Protein AF-A0A2M7RVB7-F1 (afdb_monomer)

Radius of gyration: 23.58 Å; Cα contacts (8 Å, |Δi|>4): 17; chains: 1; bounding box: 64×28×48 Å

Sequence (62 aa):
MENEIINRIEKSNLIQINLDDFYPSGERILLDITDFLVEGLVLREKPFRETVAQKDWSIYQD

Foldseek 3Di:
DDDDDDDVVVVDPDDDDDVVVVPDDDDDDDDDCLVQADVSPHHDDPSNVVCVVPDDCVVVDD

Structure (mmCIF, N/CA/C/O backbone):
data_AF-A0A2M7RVB7-F1
#
_entry.id   AF-A0A2M7RVB7-F1
#
loop_
_atom_site.group_PDB
_atom_site.id
_atom_site.type_symbol
_atom_site.label_atom_id
_atom_site.label_alt_id
_atom_site.label_comp_id
_atom_site.label_asym_id
_atom_site.label_entity_id
_atom_site.label_seq_id
_atom_site.pdbx_PDB_ins_code
_atom_site.Cartn_x
_atom_site.Cartn_y
_atom_site.Cartn_z
_atom_site.occupancy
_atom_site.B_iso_or_equiv
_atom_site.auth_seq_id
_atom_site.auth_comp_id
_atom_site.auth_asym_id
_atom_site.auth_atom_id
_atom_site.pdbx_PDB_model_num
ATOM 1 N N . MET A 1 1 ? -48.931 4.873 21.942 1.00 52.41 1 MET A N 1
ATOM 2 C CA . MET A 1 1 ? -47.679 5.447 21.418 1.00 52.41 1 MET A CA 1
ATOM 3 C C . MET A 1 1 ? -46.639 4.375 21.642 1.00 52.41 1 MET A C 1
ATOM 5 O O . MET A 1 1 ? -46.340 4.065 22.787 1.00 52.41 1 MET A O 1
ATOM 9 N N . GLU A 1 2 ? -46.340 3.651 20.569 1.00 51.69 2 GLU A N 1
ATOM 10 C CA . GLU A 1 2 ? -45.542 2.426 20.576 1.00 51.69 2 GLU A CA 1
ATOM 11 C C . GLU A 1 2 ? -44.099 2.703 20.997 1.00 51.69 2 GLU A C 1
ATOM 13 O O . GLU A 1 2 ? -43.577 3.793 20.792 1.00 51.69 2 GLU A O 1
ATOM 18 N N . ASN A 1 3 ? -43.503 1.696 21.629 1.00 64.38 3 ASN A N 1
ATOM 19 C CA . ASN A 1 3 ? -42.187 1.721 22.253 1.00 64.38 3 ASN A CA 1
ATOM 20 C C . ASN A 1 3 ? -41.109 2.302 21.325 1.00 64.38 3 ASN A C 1
ATOM 22 O O . ASN A 1 3 ? -40.708 1.654 20.357 1.00 64.38 3 ASN A O 1
ATOM 26 N N . GLU A 1 4 ? -40.604 3.491 21.657 1.00 75.94 4 GLU A N 1
ATOM 27 C CA . GLU A 1 4 ? -39.409 4.048 21.025 1.00 75.94 4 GLU A CA 1
ATOM 28 C C . GLU A 1 4 ? -38.228 3.086 21.202 1.00 75.94 4 GLU A C 1
ATOM 30 O O . GLU A 1 4 ? -37.971 2.568 22.294 1.00 75.94 4 GLU A O 1
ATOM 35 N N . ILE A 1 5 ? -37.491 2.842 20.119 1.00 80.81 5 ILE A N 1
ATOM 36 C CA . ILE A 1 5 ? -36.247 2.077 20.171 1.00 80.81 5 ILE A CA 1
ATOM 37 C C . ILE A 1 5 ? -35.212 2.935 20.903 1.00 80.81 5 ILE A C 1
ATOM 39 O O . ILE A 1 5 ? -34.727 3.935 20.384 1.00 80.81 5 ILE A O 1
ATOM 43 N N . ILE A 1 6 ? -34.883 2.537 22.130 1.00 77.44 6 ILE A N 1
ATOM 44 C CA . ILE A 1 6 ? -33.901 3.212 22.983 1.00 77.44 6 ILE A CA 1
ATOM 45 C C . ILE A 1 6 ? -32.524 2.569 22.821 1.00 77.44 6 ILE A C 1
ATOM 47 O O . ILE A 1 6 ? -32.347 1.387 23.132 1.00 77.44 6 ILE A O 1
ATOM 51 N N . ASN A 1 7 ? -31.529 3.363 22.418 1.00 77.88 7 ASN A N 1
ATOM 52 C CA . ASN A 1 7 ? -30.134 2.932 22.388 1.00 77.88 7 ASN A CA 1
ATOM 53 C C . ASN A 1 7 ? -29.595 2.794 23.825 1.00 77.88 7 ASN A C 1
ATOM 55 O O . ASN A 1 7 ? -29.362 3.773 24.533 1.00 77.88 7 ASN A O 1
ATOM 59 N N . ARG A 1 8 ? -29.444 1.550 24.292 1.00 77.38 8 ARG A N 1
ATOM 60 C CA . ARG A 1 8 ? -28.951 1.240 25.646 1.00 77.38 8 ARG A CA 1
ATOM 61 C C . ARG A 1 8 ? -27.432 1.357 25.779 1.00 77.38 8 ARG A C 1
ATOM 63 O O . ARG A 1 8 ? -26.952 1.479 26.901 1.00 77.38 8 ARG A O 1
ATOM 70 N N . ILE A 1 9 ? -26.702 1.324 24.663 1.00 71.25 9 ILE A N 1
ATOM 71 C CA . ILE A 1 9 ? -25.236 1.409 24.636 1.00 71.25 9 ILE A CA 1
ATOM 72 C C . ILE A 1 9 ? -24.803 2.854 24.899 1.00 71.25 9 ILE A C 1
ATOM 74 O O . ILE A 1 9 ? -23.984 3.078 25.784 1.00 71.25 9 ILE A O 1
ATOM 78 N N . GLU A 1 10 ? -25.459 3.827 24.258 1.00 70.38 10 GLU A N 1
ATOM 79 C CA . GLU A 1 10 ? -25.278 5.266 24.539 1.00 70.38 10 GLU A CA 1
ATOM 80 C C . GLU A 1 10 ? -25.550 5.638 26.004 1.00 70.38 10 GLU A C 1
ATOM 82 O O . GLU A 1 10 ? -24.974 6.584 26.530 1.00 70.38 10 GLU A O 1
ATOM 87 N N . LYS A 1 11 ? -26.435 4.894 26.678 1.00 70.31 11 LYS A N 1
ATOM 88 C CA . LYS A 1 11 ? -26.809 5.120 28.085 1.00 70.31 11 LYS A CA 1
ATOM 89 C C . LYS A 1 11 ? -25.950 4.341 29.085 1.00 70.31 11 LYS A C 1
ATOM 91 O O . LYS A 1 11 ? -26.255 4.346 30.277 1.00 70.31 11 LYS A O 1
ATOM 96 N N . SER A 1 12 ? -24.928 3.629 28.619 1.00 78.56 12 SER A N 1
ATOM 97 C CA . SER A 1 12 ? -24.025 2.855 29.471 1.00 78.56 12 SER A CA 1
ATOM 98 C C . SER A 1 12 ? -22.767 3.661 29.813 1.00 78.56 12 SER A C 1
ATOM 100 O O . SER A 1 12 ? -22.324 4.484 29.023 1.00 78.56 12 SER A O 1
ATOM 102 N N . ASN A 1 13 ? -22.138 3.393 30.963 1.00 78.88 13 ASN A N 1
ATOM 103 C CA . ASN A 1 13 ? -20.837 3.981 31.340 1.00 78.88 13 ASN A CA 1
ATOM 104 C C . ASN A 1 13 ? -19.655 3.407 30.522 1.00 78.88 13 ASN A C 1
ATOM 106 O O . ASN A 1 13 ? -18.508 3.451 30.971 1.00 78.88 13 ASN A O 1
ATOM 110 N N . LEU A 1 14 ? -19.921 2.789 29.371 1.00 83.06 14 LEU A N 1
ATOM 111 C CA . LEU A 1 14 ? -18.897 2.186 28.530 1.00 83.06 14 LEU A CA 1
ATOM 112 C C . LEU A 1 14 ? -18.275 3.256 27.636 1.00 83.06 14 LEU A C 1
ATOM 114 O O . LEU A 1 14 ? -18.970 4.088 27.060 1.00 83.06 14 LEU A O 1
ATOM 118 N N . ILE A 1 15 ? -16.954 3.199 27.485 1.00 80.81 15 ILE A N 1
ATOM 119 C CA . ILE A 1 15 ? -16.259 3.993 26.475 1.00 80.81 15 ILE A CA 1
ATOM 120 C C . ILE A 1 15 ? -16.540 3.336 25.125 1.00 80.81 15 ILE A C 1
ATOM 122 O O . ILE A 1 15 ? -16.090 2.220 24.863 1.00 80.81 15 ILE A O 1
ATOM 126 N N . GLN A 1 16 ? -17.304 4.020 24.280 1.00 84.62 16 GLN A N 1
ATOM 127 C CA . GLN A 1 16 ? -17.539 3.601 22.906 1.00 84.62 16 GLN A CA 1
ATOM 128 C C . GLN A 1 16 ? -16.370 4.077 22.040 1.00 84.62 16 GLN A C 1
ATOM 130 O O . GLN A 1 16 ? -16.117 5.273 21.936 1.00 84.62 16 GLN A O 1
ATOM 135 N N . ILE A 1 17 ? -15.649 3.133 21.438 1.00 88.75 17 ILE A N 1
ATOM 136 C CA . ILE A 1 17 ? -14.570 3.417 20.488 1.00 88.75 17 ILE A CA 1
ATOM 137 C C .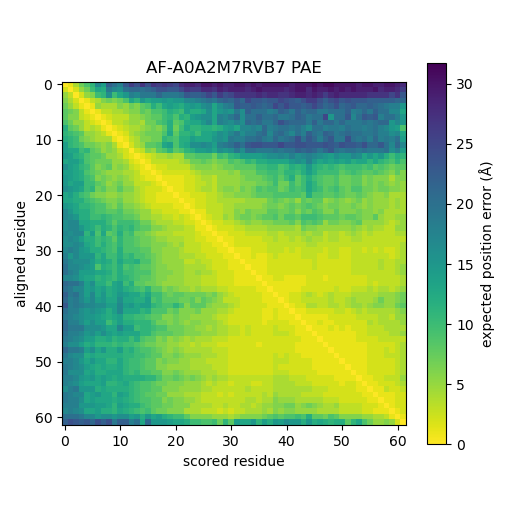 ILE A 1 17 ? -15.134 3.194 19.090 1.00 88.75 17 ILE A C 1
ATOM 139 O O . ILE A 1 17 ? -15.539 2.078 18.764 1.00 88.75 17 ILE A O 1
ATOM 143 N N . ASN A 1 18 ? -15.158 4.243 18.273 1.00 88.62 18 ASN A N 1
ATOM 144 C CA . ASN A 1 18 ? -15.447 4.119 16.854 1.00 88.62 18 ASN A CA 1
ATOM 145 C C . ASN A 1 18 ? -14.123 4.052 16.086 1.00 88.62 18 ASN A C 1
ATOM 147 O O . ASN A 1 18 ? -13.312 4.966 16.178 1.00 88.62 18 ASN A O 1
ATOM 151 N N . LEU A 1 19 ? -13.884 2.965 15.348 1.00 91.00 19 LEU A N 1
ATOM 152 C CA . LEU A 1 19 ? -12.650 2.798 14.571 1.00 91.00 19 LEU A CA 1
ATOM 153 C C . LEU A 1 19 ? -12.540 3.819 13.435 1.00 91.00 19 LEU A C 1
ATOM 155 O O . LEU A 1 19 ? -11.428 4.159 13.035 1.00 91.00 19 LEU A O 1
ATOM 1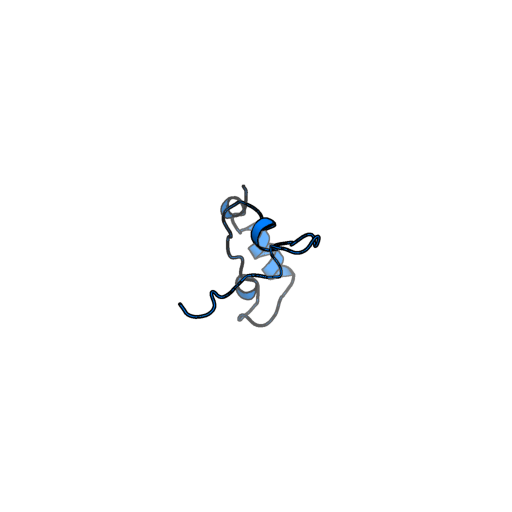59 N N . ASP A 1 20 ? -13.675 4.335 12.964 1.00 89.44 20 ASP A N 1
ATOM 160 C CA . ASP A 1 20 ? -13.702 5.337 11.905 1.00 89.44 20 ASP A CA 1
ATOM 161 C C . ASP A 1 20 ? -13.065 6.665 12.346 1.00 89.44 20 ASP A C 1
ATOM 163 O O . ASP A 1 20 ? -12.475 7.368 11.525 1.00 89.44 20 ASP A O 1
ATOM 167 N N . ASP A 1 21 ? -13.086 6.967 13.649 1.00 91.62 21 ASP A N 1
ATOM 168 C CA . ASP A 1 21 ? -12.442 8.158 14.221 1.00 91.62 21 ASP A CA 1
ATOM 169 C C . ASP A 1 21 ? -10.904 8.088 14.127 1.00 91.62 21 ASP A C 1
ATOM 171 O O . ASP A 1 21 ? -10.217 9.093 14.311 1.00 91.62 21 ASP A O 1
ATOM 175 N N . PHE A 1 22 ? -10.351 6.903 13.840 1.00 92.69 22 PHE A N 1
ATOM 176 C CA . PHE A 1 22 ? -8.913 6.651 13.718 1.00 92.69 22 PHE A CA 1
ATOM 177 C C . PHE A 1 22 ? -8.453 6.520 12.269 1.00 92.69 22 PHE A C 1
ATOM 179 O O . PHE A 1 22 ? -7.294 6.161 12.031 1.00 92.69 22 PHE A O 1
ATOM 186 N N . TYR A 1 23 ? -9.319 6.784 11.285 1.00 91.75 23 TYR A N 1
ATOM 187 C CA . TYR A 1 23 ? -8.837 6.843 9.914 1.00 91.75 23 TYR A CA 1
ATOM 188 C C . TYR A 1 23 ? -7.811 7.971 9.776 1.00 91.75 23 TYR A C 1
ATOM 190 O O . TYR A 1 23 ? -8.089 9.104 10.174 1.00 91.75 23 TYR A O 1
ATOM 198 N N . PRO A 1 24 ? -6.632 7.690 9.197 1.00 90.06 24 PRO A N 1
ATOM 199 C CA . PRO A 1 24 ? -5.679 8.742 8.903 1.00 90.06 24 PRO A CA 1
ATOM 200 C C . PRO A 1 24 ? -6.319 9.730 7.925 1.00 90.06 24 PRO A C 1
ATOM 202 O O . PRO A 1 24 ? -6.908 9.329 6.916 1.00 90.06 24 PRO A O 1
ATOM 205 N N . SER A 1 25 ? -6.210 11.015 8.247 1.00 88.44 25 SER A N 1
ATOM 206 C CA . SER A 1 25 ? -6.557 12.103 7.337 1.00 88.44 25 SER A CA 1
ATOM 207 C C . SER A 1 25 ? -5.581 12.119 6.163 1.00 88.44 25 SER A C 1
ATOM 209 O O . SER A 1 25 ? -4.389 11.912 6.368 1.00 88.44 25 SER A O 1
ATOM 211 N N . GLY A 1 26 ? -6.077 12.399 4.960 1.00 88.00 26 GLY A N 1
ATOM 212 C CA . GLY A 1 26 ? -5.262 12.463 3.746 1.00 88.00 26 GLY A CA 1
ATOM 213 C C . GLY A 1 26 ? -5.907 11.728 2.577 1.00 88.00 26 GLY A C 1
ATOM 214 O O . GLY A 1 26 ? -6.945 11.071 2.724 1.00 88.00 26 GLY A O 1
ATOM 215 N N . GLU A 1 27 ? -5.304 11.860 1.401 1.00 88.00 27 GLU A N 1
ATOM 216 C CA . GLU A 1 27 ? -5.731 11.124 0.216 1.00 88.00 27 GLU A CA 1
ATOM 217 C C . GLU A 1 27 ? -5.193 9.688 0.265 1.00 88.00 27 GLU A C 1
ATOM 219 O O . GLU A 1 27 ? -4.031 9.439 0.580 1.00 88.00 27 GLU A O 1
ATOM 224 N N . ARG A 1 28 ? -6.046 8.708 -0.047 1.00 89.69 28 ARG A N 1
ATOM 225 C CA . ARG A 1 28 ? -5.611 7.315 -0.185 1.00 89.69 28 ARG A CA 1
ATOM 226 C C . ARG A 1 28 ? -5.240 7.056 -1.631 1.00 89.69 28 ARG A C 1
ATOM 228 O O . ARG A 1 28 ? -6.116 7.022 -2.492 1.00 89.69 28 ARG A O 1
ATOM 235 N N . ILE A 1 29 ? -3.961 6.806 -1.871 1.00 90.44 29 ILE A N 1
ATOM 236 C CA . ILE A 1 29 ? -3.436 6.559 -3.211 1.00 90.44 29 ILE A CA 1
ATOM 237 C C . ILE A 1 29 ? -3.151 5.064 -3.368 1.00 90.44 29 ILE A C 1
ATOM 239 O O . ILE A 1 29 ? -2.522 4.440 -2.513 1.00 90.44 29 ILE A O 1
ATOM 243 N N . LEU A 1 30 ? -3.646 4.471 -4.458 1.00 91.44 30 LEU A N 1
ATOM 244 C CA . LEU A 1 30 ? -3.431 3.059 -4.768 1.00 91.44 30 LEU A CA 1
ATOM 245 C C . LEU A 1 30 ? -2.004 2.837 -5.294 1.00 91.44 30 LEU A C 1
ATOM 247 O O . LEU A 1 30 ? -1.566 3.488 -6.243 1.00 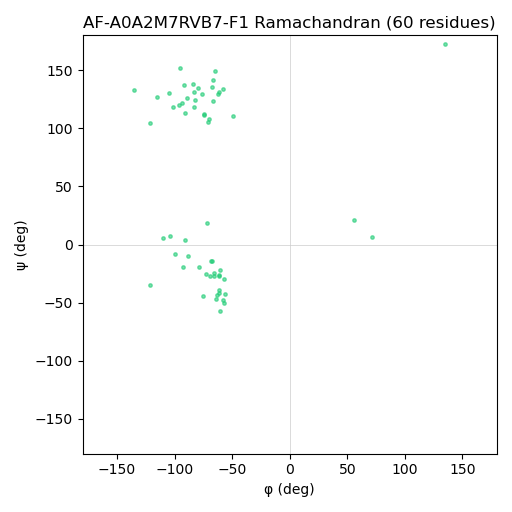91.44 30 LEU A O 1
ATOM 251 N N . LEU A 1 31 ? -1.302 1.870 -4.707 1.00 91.94 31 LEU A N 1
ATOM 252 C CA . LEU A 1 31 ? -0.054 1.318 -5.226 1.00 91.94 31 LEU A CA 1
ATOM 253 C C . LEU A 1 31 ? -0.261 -0.181 -5.435 1.00 91.94 31 LEU A C 1
ATOM 255 O O . LEU A 1 31 ? -0.299 -0.938 -4.464 1.00 91.94 31 LEU A O 1
ATOM 259 N N . ASP A 1 32 ? -0.418 -0.599 -6.689 1.00 92.62 32 ASP A N 1
ATOM 260 C CA . ASP A 1 32 ? -0.585 -2.012 -7.011 1.00 92.62 32 ASP A CA 1
ATOM 261 C C . ASP A 1 32 ? 0.778 -2.708 -7.102 1.00 92.62 32 ASP A C 1
ATOM 263 O O . ASP A 1 32 ? 1.708 -2.230 -7.757 1.00 92.62 32 ASP A O 1
ATOM 267 N N . ILE A 1 33 ? 0.909 -3.855 -6.435 1.00 92.44 33 ILE A N 1
ATOM 268 C CA . ILE A 1 33 ? 2.125 -4.658 -6.517 1.00 92.44 33 ILE A CA 1
ATOM 269 C C . ILE A 1 33 ? 2.247 -5.353 -7.875 1.00 92.44 33 ILE A C 1
ATOM 271 O O . ILE A 1 33 ? 3.365 -5.64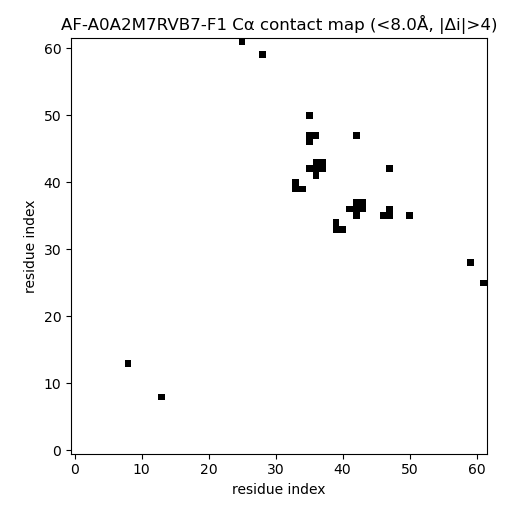7 -8.299 1.00 92.44 33 ILE A O 1
ATOM 275 N N . THR A 1 34 ? 1.134 -5.602 -8.573 1.00 93.31 34 THR A N 1
ATOM 276 C CA . THR A 1 34 ? 1.153 -6.297 -9.868 1.00 93.31 34 THR A CA 1
ATOM 277 C C . THR A 1 34 ? 1.947 -5.540 -10.924 1.00 93.31 34 THR A C 1
ATOM 279 O O . THR A 1 34 ? 2.553 -6.179 -11.780 1.00 93.31 34 THR A O 1
ATOM 282 N N . ASP A 1 35 ? 2.032 -4.210 -10.807 1.00 92.00 35 ASP A N 1
ATOM 283 C CA . ASP A 1 35 ? 2.842 -3.340 -11.673 1.00 92.00 35 ASP A CA 1
ATOM 284 C C . ASP A 1 35 ? 4.342 -3.678 -11.622 1.00 92.00 35 ASP A C 1
ATOM 286 O O . ASP A 1 35 ? 5.100 -3.357 -12.536 1.00 92.00 35 ASP A O 1
ATOM 290 N N . PHE A 1 36 ? 4.781 -4.333 -10.546 1.00 94.62 36 PHE A N 1
AT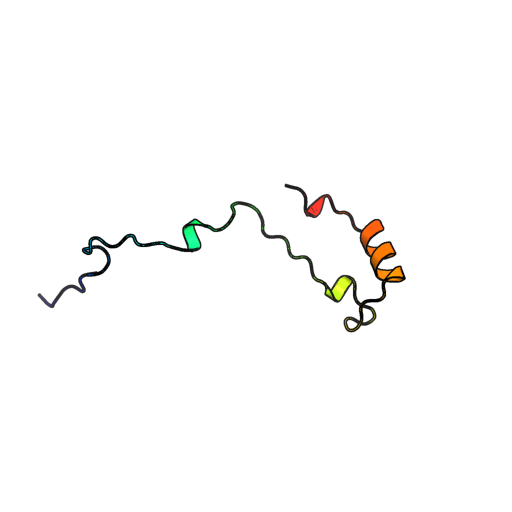OM 291 C CA . PHE A 1 36 ? 6.165 -4.736 -10.318 1.00 94.62 36 PHE A CA 1
ATOM 292 C C . PHE A 1 36 ? 6.437 -6.209 -10.650 1.00 94.62 36 PHE A C 1
ATOM 294 O O . PHE A 1 36 ? 7.590 -6.653 -10.608 1.00 94.62 36 PHE A O 1
ATOM 301 N N . LEU A 1 37 ? 5.392 -6.989 -10.936 1.00 95.44 37 LEU A N 1
ATOM 302 C CA . LEU A 1 37 ? 5.505 -8.421 -11.184 1.00 95.44 37 LEU A CA 1
ATOM 303 C C . LEU A 1 37 ? 5.689 -8.699 -12.675 1.00 95.44 37 LEU A C 1
ATOM 305 O O . LEU A 1 37 ? 4.983 -8.177 -13.535 1.00 95.44 37 LEU A O 1
ATOM 309 N N . VAL A 1 38 ? 6.597 -9.617 -12.985 1.00 91.88 38 VAL A N 1
ATOM 310 C CA . VAL A 1 38 ? 6.730 -10.161 -14.335 1.00 91.88 38 VAL A CA 1
ATOM 311 C C . VAL A 1 38 ? 5.475 -10.972 -14.638 1.00 91.88 38 VAL A C 1
ATOM 313 O O . VAL A 1 38 ? 5.124 -11.878 -13.877 1.00 91.88 38 VAL A O 1
ATOM 316 N N . GLU A 1 39 ? 4.793 -10.607 -15.725 1.00 91.12 39 GLU A N 1
ATOM 317 C CA . GLU A 1 39 ? 3.511 -11.193 -16.150 1.00 91.12 39 GLU A CA 1
ATOM 318 C C . GLU A 1 39 ? 2.412 -11.116 -15.070 1.00 91.12 39 GLU A C 1
ATOM 320 O O . GLU A 1 39 ? 1.462 -11.891 -15.102 1.00 91.12 39 GLU A O 1
ATOM 325 N N . GLY A 1 40 ? 2.532 -10.209 -14.091 1.00 91.81 40 GLY A N 1
ATOM 326 C CA . GLY A 1 40 ? 1.581 -10.109 -12.977 1.00 91.81 40 GLY A CA 1
ATOM 327 C C . GLY A 1 40 ? 1.667 -1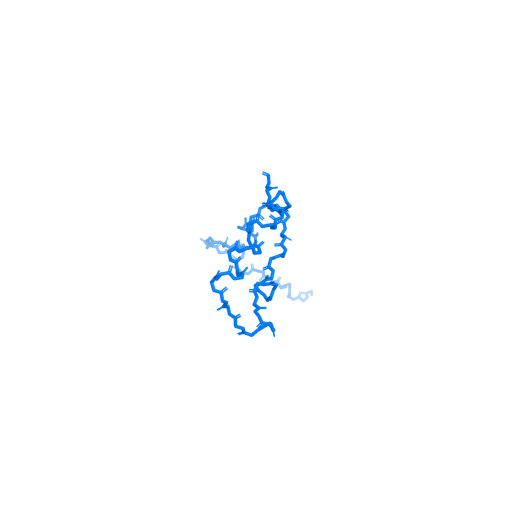1.255 -11.959 1.00 91.81 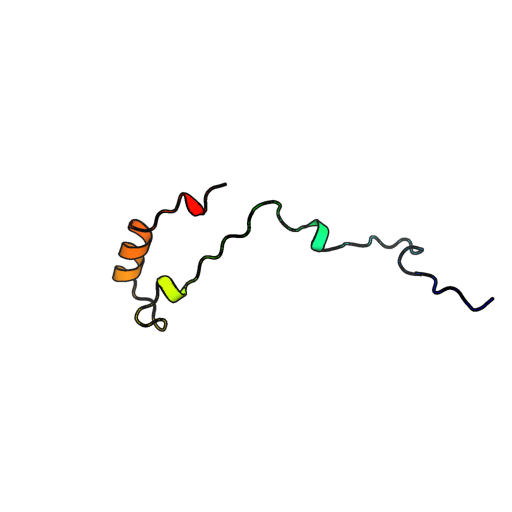40 GLY A C 1
ATOM 328 O O . GLY A 1 40 ? 0.824 -11.337 -11.070 1.00 91.81 40 GLY A O 1
ATOM 329 N N . LEU A 1 41 ? 2.657 -12.151 -12.077 1.00 93.62 41 LEU A N 1
ATOM 330 C CA . LEU A 1 41 ? 2.695 -13.417 -11.332 1.00 93.62 41 LEU A CA 1
ATOM 331 C C . LEU A 1 41 ? 3.934 -13.586 -10.450 1.00 93.62 41 LEU A C 1
ATOM 333 O O . LEU A 1 41 ? 3.842 -14.196 -9.386 1.00 93.62 41 LEU A O 1
ATOM 337 N N . VAL A 1 42 ? 5.100 -13.086 -10.874 1.00 96.00 42 VAL A N 1
ATOM 338 C CA . VAL A 1 42 ? 6.363 -13.336 -10.159 1.00 96.00 42 VAL A CA 1
ATOM 339 C C . VAL A 1 42 ? 7.210 -12.081 -9.996 1.00 96.00 42 VAL A C 1
ATOM 341 O O . VAL A 1 42 ? 7.480 -11.356 -10.952 1.00 96.00 42 VAL A O 1
ATOM 344 N N . LEU A 1 43 ? 7.702 -11.856 -8.777 1.00 96.56 43 LEU A N 1
ATOM 345 C CA . LEU A 1 43 ? 8.647 -10.783 -8.491 1.00 96.56 43 LEU A CA 1
ATOM 346 C C . LEU A 1 43 ? 10.065 -11.237 -8.850 1.00 96.56 43 LEU A C 1
ATOM 348 O O . LEU A 1 43 ? 10.555 -12.248 -8.342 1.00 96.56 43 LEU A O 1
ATOM 352 N N . ARG A 1 44 ? 10.750 -10.471 -9.704 1.00 96.12 44 ARG A N 1
ATOM 353 C CA . ARG A 1 44 ? 12.181 -10.651 -9.983 1.00 96.12 44 ARG A CA 1
ATOM 354 C C . ARG A 1 44 ? 12.936 -9.421 -9.508 1.00 96.12 44 ARG A C 1
ATOM 356 O O . ARG A 1 44 ? 12.609 -8.309 -9.901 1.00 96.12 44 ARG A O 1
ATOM 363 N N . GLU A 1 4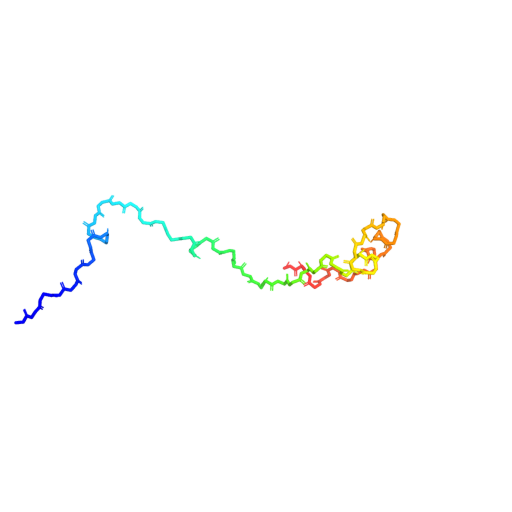5 ? 13.967 -9.634 -8.695 1.00 96.69 45 GLU A N 1
ATOM 364 C CA . GLU A 1 45 ? 14.667 -8.558 -7.983 1.00 96.69 45 GLU A CA 1
ATOM 365 C C . GLU A 1 45 ? 15.232 -7.471 -8.915 1.00 96.69 45 GLU A C 1
ATOM 367 O O . GLU A 1 45 ? 14.985 -6.290 -8.694 1.00 96.69 45 G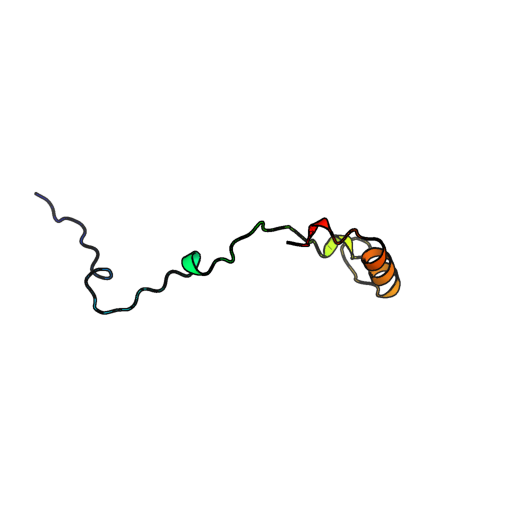LU A O 1
ATOM 372 N N . LYS A 1 46 ? 15.970 -7.857 -9.965 1.00 95.69 46 LYS A N 1
ATOM 373 C CA . LYS A 1 46 ? 16.597 -6.901 -10.893 1.00 95.69 46 LYS A CA 1
ATOM 374 C C . LYS A 1 46 ? 15.570 -5.999 -11.605 1.00 95.69 46 LYS A C 1
ATOM 376 O O . LYS A 1 46 ? 15.664 -4.791 -11.409 1.00 95.69 46 LYS A O 1
ATOM 381 N N . PRO A 1 47 ? 14.568 -6.541 -12.338 1.00 93.69 47 PRO A N 1
ATOM 382 C CA . PRO A 1 47 ? 13.520 -5.721 -12.950 1.00 93.69 47 PRO A CA 1
ATOM 383 C C . PRO A 1 47 ? 12.787 -4.847 -11.936 1.00 93.69 47 PRO A C 1
ATOM 385 O O . PRO A 1 47 ? 12.593 -3.665 -12.177 1.00 93.69 47 PRO A O 1
ATOM 388 N N . PHE A 1 48 ? 12.455 -5.399 -10.767 1.00 95.75 48 PHE A N 1
ATOM 389 C CA . PHE A 1 48 ? 11.778 -4.646 -9.718 1.00 95.75 48 PHE A CA 1
ATOM 390 C C . PHE A 1 48 ? 12.569 -3.409 -9.283 1.00 95.75 48 PHE A C 1
ATOM 392 O O . PHE A 1 48 ? 12.014 -2.314 -9.219 1.00 95.75 48 PHE A O 1
ATOM 399 N N . ARG A 1 49 ? 13.873 -3.564 -9.016 1.00 95.88 49 ARG A N 1
ATOM 400 C CA . ARG A 1 49 ? 14.737 -2.437 -8.634 1.00 95.88 49 ARG A CA 1
ATOM 401 C C . ARG A 1 49 ? 14.808 -1.374 -9.723 1.00 95.88 49 ARG A C 1
ATOM 403 O O . ARG A 1 49 ? 14.804 -0.191 -9.398 1.00 95.88 49 ARG A O 1
ATOM 410 N N . GLU A 1 50 ? 14.864 -1.785 -10.986 1.00 95.38 50 GLU A N 1
ATOM 411 C CA . GLU A 1 50 ? 14.853 -0.861 -12.122 1.00 95.38 50 GLU A CA 1
ATOM 412 C C . GLU A 1 50 ? 13.531 -0.082 -12.186 1.00 95.38 50 GLU A C 1
ATOM 414 O O . GLU A 1 50 ? 13.555 1.146 -12.272 1.00 95.38 50 GLU A O 1
ATOM 419 N N . THR A 1 51 ? 12.386 -0.760 -12.051 1.00 93.44 51 THR A N 1
ATOM 420 C CA . THR A 1 51 ? 11.060 -0.120 -12.047 1.00 93.44 51 THR A CA 1
ATOM 421 C C . THR A 1 51 ? 10.894 0.841 -10.870 1.00 93.44 51 THR A C 1
ATOM 423 O O . THR A 1 51 ? 10.412 1.956 -11.048 1.00 93.44 51 THR A O 1
ATOM 426 N N . VAL A 1 52 ? 11.334 0.450 -9.671 1.00 93.94 52 VAL A N 1
ATOM 427 C CA . VAL A 1 52 ? 11.294 1.295 -8.464 1.00 93.94 52 VAL A CA 1
ATOM 428 C C . VAL A 1 52 ? 12.136 2.557 -8.635 1.00 93.94 52 VAL A C 1
ATOM 430 O O . VAL A 1 52 ? 11.696 3.635 -8.247 1.00 93.94 52 VAL A O 1
ATOM 433 N N . ALA A 1 53 ? 13.326 2.443 -9.228 1.00 94.88 53 ALA A N 1
ATOM 434 C CA . ALA A 1 53 ? 14.206 3.588 -9.449 1.00 94.88 53 ALA A CA 1
ATOM 435 C C . ALA A 1 53 ? 13.662 4.577 -10.496 1.00 94.88 53 ALA A C 1
ATOM 437 O O . ALA A 1 53 ? 14.001 5.755 -10.449 1.00 94.88 53 ALA A O 1
ATOM 438 N N . GLN A 1 54 ? 12.845 4.102 -11.440 1.00 94.00 54 GLN A N 1
ATOM 439 C CA . GLN A 1 54 ? 12.267 4.918 -12.513 1.00 94.00 54 GLN A CA 1
ATOM 440 C C . GLN A 1 54 ? 10.885 5.489 -12.173 1.00 94.00 54 GLN A C 1
ATOM 442 O O . GLN A 1 54 ? 10.446 6.434 -12.826 1.00 94.00 54 GLN A O 1
ATOM 447 N N . LYS A 1 55 ? 10.179 4.914 -11.191 1.00 92.06 55 LYS A N 1
ATOM 448 C CA . LYS A 1 55 ? 8.848 5.378 -10.788 1.00 92.06 55 LYS A CA 1
ATOM 449 C C . LYS A 1 55 ? 8.949 6.764 -10.147 1.00 92.06 55 LYS A C 1
ATOM 451 O O . LYS A 1 55 ? 9.813 7.006 -9.308 1.00 92.06 55 LYS A O 1
ATOM 456 N N . ASP A 1 56 ? 8.048 7.662 -10.529 1.00 91.56 56 ASP A N 1
ATOM 457 C CA . ASP A 1 56 ? 7.900 8.950 -9.858 1.00 91.56 56 ASP A CA 1
ATOM 458 C C . ASP A 1 56 ? 7.202 8.742 -8.510 1.00 91.56 56 ASP A C 1
ATOM 460 O O . ASP A 1 56 ? 6.037 8.349 -8.453 1.00 91.56 56 ASP A O 1
ATOM 464 N N . TRP A 1 57 ? 7.938 8.970 -7.424 1.00 91.88 57 TRP A N 1
ATOM 465 C CA . TRP A 1 57 ? 7.443 8.823 -6.055 1.00 91.88 57 TRP A CA 1
ATOM 466 C C . TRP A 1 57 ? 6.790 10.091 -5.511 1.00 91.88 57 TRP A C 1
ATOM 468 O O . TRP A 1 57 ? 6.153 10.029 -4.461 1.00 91.88 57 TRP A O 1
ATOM 478 N N . SER A 1 58 ? 6.913 11.218 -6.216 1.00 90.56 58 SER A N 1
ATOM 479 C CA . SER A 1 58 ? 6.340 12.500 -5.789 1.00 90.56 58 SER A CA 1
ATOM 480 C C . SER A 1 58 ? 4.817 12.418 -5.673 1.00 90.56 58 SER A C 1
ATOM 482 O O . SER A 1 58 ? 4.225 13.110 -4.858 1.00 90.56 58 SER A O 1
ATOM 484 N N . ILE A 1 59 ? 4.184 11.513 -6.429 1.00 87.44 59 ILE A N 1
ATOM 485 C CA . ILE A 1 59 ? 2.737 11.266 -6.371 1.00 87.44 59 ILE A CA 1
ATOM 486 C C . ILE A 1 59 ? 2.275 10.613 -5.061 1.00 87.44 59 ILE A C 1
ATOM 488 O O . ILE A 1 59 ? 1.079 10.561 -4.827 1.00 87.44 59 ILE A O 1
ATOM 492 N N . TYR A 1 60 ? 3.188 10.073 -4.248 1.00 86.81 60 TYR A N 1
ATOM 493 C CA . TYR A 1 60 ? 2.886 9.458 -2.949 1.00 86.81 60 TYR A CA 1
ATOM 494 C C . TYR A 1 60 ? 3.409 10.292 -1.771 1.00 86.81 60 TYR A C 1
ATOM 496 O O . TYR A 1 60 ? 3.390 9.817 -0.635 1.00 86.81 60 TYR A O 1
ATOM 504 N N . GLN A 1 61 ? 3.948 11.486 -2.036 1.00 79.50 61 GLN A N 1
ATOM 505 C CA . GLN A 1 61 ? 4.380 12.413 -0.995 1.00 79.50 61 GLN A CA 1
ATOM 506 C C . GLN A 1 61 ? 3.212 13.320 -0.600 1.00 79.50 61 GLN A C 1
ATOM 508 O O . GLN A 1 61 ? 2.630 13.972 -1.463 1.00 79.50 61 GLN A O 1
ATOM 513 N N . ASP A 1 62 ? 2.912 13.350 0.700 1.00 68.69 62 ASP A N 1
ATOM 514 C CA . ASP A 1 62 ? 2.116 14.402 1.350 1.00 68.69 62 ASP A CA 1
ATOM 515 C C . ASP A 1 62 ? 2.971 15.653 1.619 1.00 68.69 62 ASP A C 1
ATOM 517 O O . ASP A 1 62 ? 4.156 15.494 2.015 1.00 68.69 62 ASP A O 1
#

Secondary structure (DSSP, 8-state):
-------TTTTSS--PPPGGGGPPSS------SGGGSBTTTB--HHHHHHHHHHS--GGG--

Solvent-accessible surface area (backbone atoms only — not comparable to full-atom values): 4439 Å² total; per-residue (Å²): 135,79,85,75,90,74,71,63,66,82,73,41,98,63,86,83,82,63,72,76,82,66,58,78,86,76,86,88,78,91,80,70,69,51,85,50,22,57,93,60,74,42,82,46,70,69,64,34,54,52,51,60,72,69,51,80,61,70,85,77,59,131

pLDDT: mean 86.82, std 10.08, range [51.69, 96.69]

Mean predicted aligned error: 8.55 Å